Protein AF-A0A2C9LVY3-F1 (afdb_monomer)

Solvent-accessible surface area (backbone atoms only — not comparable to full-atom values): 5729 Å² total; per-residue (Å²): 144,60,69,68,60,56,51,49,53,56,52,51,54,56,47,62,78,61,62,48,70,68,58,54,52,55,49,48,52,53,30,49,51,51,42,50,51,57,56,52,66,71,38,83,79,71,75,53,59,43,50,45,69,60,50,57,52,48,54,52,54,39,33,62,75,44,69,60,79,68,55,67,70,56,53,53,50,23,45,60,72,24,40,58,96,64,30,22,32,50,67,55,26,52,52,46,55,64,68,76,106

Radius of gyration: 18.73 Å; Cα contacts (8 Å, |Δi|>4): 73; chains: 1; bounding box: 39×27×58 Å

Nearest PDB structures (foldseek):
  3upz-assembly1_A  TM=7.719E-01  e=1.456E-02  Toxoplasma gondii
  4yjn-assembly1_A  TM=7.416E-01  e=3.390E-02  Toxoplasma gondii
  3hzt-assembly1_A  TM=7.286E-01  e=3.390E-02  Toxoplasma gondii ME49
  3i7b-assembly1_A  TM=7.670E-01  e=8.989E-02  Toxoplasma gondii
  3t3u-assembly1_A  TM=7.518E-01  e=1.328E-01  Toxoplasma gondii

Organism: Biomphalaria glabrata (NCBI:txid6526)

Mean predicted aligned error: 11.57 Å

Sequence (101 aa):
MDQVLTDFERSYERSKLKLSPRKKELSWFKNFQKFADAIYKHDEKFEGKLPYSNMSEWGKLYNDTFELDIPDNLIHLALKQATKKGQVDIHQFLTLLGKQN

Structure (mmCIF, N/CA/C/O backbone):
data_AF-A0A2C9LVY3-F1
#
_entry.id   AF-A0A2C9LVY3-F1
#
loop_
_atom_site.group_PDB
_atom_site.id
_atom_site.type_symbol
_atom_site.label_atom_id
_atom_site.label_alt_id
_atom_site.label_comp_id
_atom_site.label_asym_id
_atom_site.label_entity_id
_atom_site.label_seq_id
_atom_site.pdbx_PDB_ins_code
_atom_site.Cartn_x
_atom_site.Cartn_y
_atom_site.Cartn_z
_atom_site.occupancy
_atom_site.B_iso_or_equiv
_atom_site.auth_seq_id
_atom_site.auth_comp_id
_atom_site.auth_asym_id
_atom_site.auth_atom_id
_atom_site.pdbx_PDB_model_num
ATOM 1 N N . MET A 1 1 ? 24.387 8.984 -43.795 1.00 51.00 1 MET A N 1
ATOM 2 C CA . MET A 1 1 ? 23.604 9.239 -42.567 1.00 51.00 1 MET A CA 1
ATOM 3 C C . MET A 1 1 ? 22.906 7.948 -42.120 1.00 51.00 1 MET A C 1
ATOM 5 O O . MET A 1 1 ? 21.702 7.946 -41.959 1.00 51.00 1 MET A O 1
ATOM 9 N N . ASP A 1 2 ? 23.660 6.859 -41.913 1.00 52.47 2 ASP A N 1
ATOM 10 C CA . ASP A 1 2 ? 23.095 5.525 -41.578 1.00 52.47 2 ASP A CA 1
ATOM 11 C C . ASP A 1 2 ? 23.874 4.809 -40.450 1.00 52.47 2 ASP A C 1
ATOM 13 O O . ASP A 1 2 ? 23.343 4.003 -39.689 1.00 52.47 2 ASP A O 1
ATOM 17 N N . GLN A 1 3 ? 25.148 5.169 -40.256 1.00 51.16 3 GLN A N 1
ATOM 18 C CA . GLN A 1 3 ? 25.996 4.584 -39.210 1.00 51.16 3 GLN A CA 1
ATOM 19 C C . GLN A 1 3 ? 25.652 5.063 -37.792 1.00 51.16 3 GLN A C 1
ATOM 21 O O . GLN A 1 3 ? 25.906 4.342 -36.835 1.00 51.16 3 GLN A O 1
ATOM 26 N N . VAL A 1 4 ? 25.044 6.245 -37.644 1.00 49.47 4 VAL A N 1
ATOM 27 C CA . VAL A 1 4 ? 24.702 6.804 -36.322 1.00 49.47 4 VAL A CA 1
ATOM 28 C C . VAL A 1 4 ? 23.479 6.104 -35.720 1.00 49.47 4 VAL A C 1
ATOM 30 O O . VAL A 1 4 ? 23.449 5.873 -34.518 1.00 49.47 4 VAL A O 1
ATOM 33 N N . LEU A 1 5 ? 22.508 5.704 -36.551 1.00 45.62 5 LEU A N 1
ATOM 34 C CA . LEU A 1 5 ? 21.322 4.952 -36.118 1.00 45.62 5 LEU A CA 1
ATOM 35 C C . LEU A 1 5 ? 21.687 3.523 -35.697 1.00 45.62 5 LEU A C 1
ATOM 37 O O . LEU A 1 5 ? 21.260 3.062 -34.641 1.00 45.62 5 LEU A O 1
ATOM 41 N N . THR A 1 6 ? 22.574 2.876 -36.459 1.00 56.19 6 THR A N 1
ATOM 42 C CA . THR A 1 6 ? 23.028 1.506 -36.172 1.00 56.19 6 THR A CA 1
ATOM 43 C C . THR A 1 6 ? 23.830 1.422 -34.864 1.00 56.19 6 THR A C 1
ATOM 45 O O . THR A 1 6 ? 23.699 0.454 -34.113 1.00 56.19 6 THR A O 1
ATOM 48 N N . ASP A 1 7 ? 24.648 2.434 -34.550 1.00 52.25 7 ASP A N 1
ATOM 49 C CA . ASP A 1 7 ? 25.402 2.476 -33.288 1.00 52.25 7 ASP A CA 1
ATOM 50 C C . ASP A 1 7 ? 24.490 2.793 -32.086 1.00 52.25 7 ASP A C 1
ATOM 52 O O . ASP A 1 7 ? 24.675 2.247 -30.994 1.00 52.25 7 ASP A O 1
ATOM 56 N N . PHE A 1 8 ? 23.429 3.583 -32.303 1.00 48.78 8 PHE A N 1
ATOM 57 C CA . PHE A 1 8 ? 22.413 3.871 -31.288 1.00 48.78 8 PHE A CA 1
ATOM 58 C C . PHE A 1 8 ? 21.570 2.636 -30.938 1.00 48.78 8 PHE A C 1
ATOM 60 O O . PHE A 1 8 ? 21.399 2.340 -29.755 1.00 48.78 8 PHE A O 1
ATOM 67 N N . GLU A 1 9 ? 21.107 1.868 -31.931 1.00 52.84 9 GLU A N 1
ATOM 68 C CA . GLU A 1 9 ? 20.388 0.602 -31.703 1.00 52.84 9 GLU A CA 1
ATOM 69 C C . GLU A 1 9 ? 21.272 -0.433 -31.005 1.00 52.84 9 GLU A C 1
ATOM 71 O O . GLU A 1 9 ? 20.863 -1.044 -30.016 1.00 52.84 9 GLU A O 1
ATOM 76 N N . ARG A 1 10 ? 22.538 -0.551 -31.418 1.00 56.56 10 ARG A N 1
ATOM 77 C CA . ARG A 1 10 ? 23.492 -1.483 -30.805 1.00 56.56 10 ARG A CA 1
ATOM 78 C C . ARG A 1 10 ? 23.848 -1.090 -29.361 1.00 56.56 10 ARG A C 1
ATOM 80 O O . ARG A 1 10 ? 24.082 -1.965 -28.522 1.00 56.56 10 ARG A O 1
ATOM 87 N N . SER A 1 11 ? 23.852 0.206 -29.039 1.00 56.28 11 SER A N 1
ATOM 88 C CA . SER A 1 11 ? 24.020 0.725 -27.672 1.00 56.28 11 SER A CA 1
ATOM 89 C C . SER A 1 11 ? 22.753 0.543 -26.816 1.00 56.28 11 SER A C 1
ATOM 91 O O . SER A 1 11 ? 22.837 0.231 -25.620 1.00 56.28 11 SER A O 1
ATOM 93 N N . TYR A 1 12 ? 21.570 0.633 -27.434 1.00 49.84 12 TYR A N 1
ATOM 94 C CA . TYR A 1 12 ? 20.274 0.380 -26.802 1.00 49.84 12 TYR A CA 1
ATOM 95 C C . TYR A 1 12 ? 20.066 -1.113 -26.481 1.00 49.84 12 TYR A C 1
ATOM 97 O O . TYR A 1 12 ? 19.690 -1.457 -25.356 1.00 49.84 12 TYR A O 1
ATOM 105 N N . GLU A 1 13 ? 20.422 -2.022 -27.394 1.00 53.69 13 GLU A N 1
ATOM 106 C CA . GLU A 1 13 ? 20.378 -3.475 -27.171 1.00 53.69 13 GLU A CA 1
ATOM 107 C C . GLU A 1 13 ? 21.395 -3.942 -26.118 1.00 53.69 13 GLU A C 1
ATOM 109 O O . GLU A 1 13 ? 21.056 -4.716 -25.217 1.00 53.69 13 GLU A O 1
ATOM 114 N N . ARG A 1 14 ? 22.624 -3.401 -26.134 1.00 52.31 14 ARG A N 1
ATOM 115 C CA . ARG A 1 14 ? 23.627 -3.674 -25.085 1.00 52.31 14 ARG A CA 1
ATOM 116 C C . ARG A 1 14 ? 23.222 -3.130 -23.714 1.00 52.31 14 ARG A C 1
ATOM 118 O O . ARG A 1 14 ? 23.630 -3.691 -22.695 1.00 52.31 14 ARG A O 1
ATOM 125 N N . SER A 1 15 ? 22.415 -2.069 -23.670 1.00 49.66 15 SER A N 1
ATOM 126 C CA . SER A 1 15 ? 21.881 -1.512 -22.423 1.00 49.66 15 SER A CA 1
ATOM 127 C C . SER A 1 15 ? 20.690 -2.305 -21.884 1.00 49.66 15 SER A C 1
ATOM 129 O O . SER A 1 15 ? 20.584 -2.445 -20.666 1.00 49.66 15 SER A O 1
ATOM 131 N N . LYS A 1 16 ? 19.846 -2.885 -22.752 1.00 51.69 16 LYS A N 1
ATOM 132 C CA . LYS A 1 16 ? 18.777 -3.817 -22.348 1.00 51.69 16 LYS A CA 1
ATOM 133 C C . LYS A 1 16 ? 19.335 -5.103 -21.732 1.00 51.69 16 LYS A C 1
ATOM 135 O O . LYS A 1 16 ? 18.816 -5.556 -20.716 1.00 51.69 16 LYS A O 1
ATOM 140 N N . LEU A 1 17 ? 20.435 -5.631 -22.273 1.00 51.12 17 LEU A N 1
ATOM 141 C CA . LEU A 1 17 ? 21.108 -6.833 -21.751 1.00 51.12 17 LEU A CA 1
ATOM 142 C C . LEU A 1 17 ? 21.896 -6.590 -20.444 1.00 51.12 17 LEU A C 1
ATOM 144 O O . LEU A 1 17 ? 22.276 -7.543 -19.771 1.00 51.12 17 LEU A O 1
ATOM 148 N N . LYS A 1 18 ? 22.106 -5.323 -20.049 1.00 46.75 18 LYS A N 1
ATOM 149 C CA . LYS A 1 18 ? 22.718 -4.903 -18.770 1.00 46.75 18 LYS A CA 1
ATOM 150 C C . LYS A 1 18 ? 21.715 -4.291 -17.782 1.00 46.75 18 LYS A C 1
ATOM 152 O O . LYS A 1 18 ? 22.113 -3.584 -16.851 1.00 46.75 18 LYS A O 1
ATOM 157 N N . LEU A 1 19 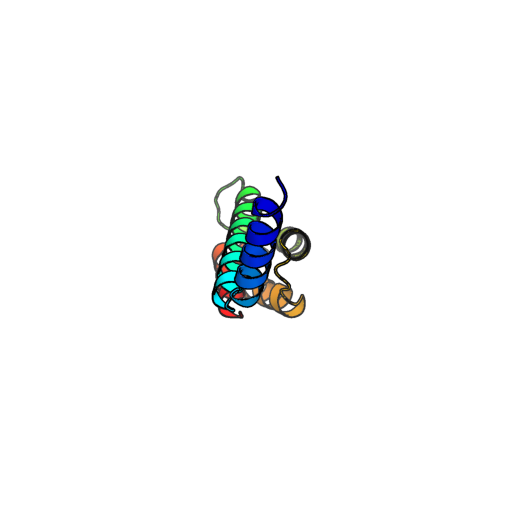? 20.412 -4.518 -17.952 1.00 49.03 19 LEU A N 1
ATOM 158 C CA . LEU A 1 19 ? 19.424 -4.184 -16.925 1.00 49.03 19 LEU A CA 1
ATOM 159 C C . LEU A 1 19 ? 19.523 -5.220 -15.799 1.00 49.03 19 LEU A C 1
ATOM 161 O O . LEU A 1 19 ? 18.719 -6.141 -15.701 1.00 49.03 19 LEU A O 1
ATOM 165 N N . SER A 1 20 ? 20.555 -5.072 -14.964 1.00 51.69 20 SER A N 1
ATOM 166 C CA . SER A 1 20 ? 20.717 -5.830 -13.726 1.00 51.69 20 SER A CA 1
ATOM 167 C C . SER A 1 20 ? 19.418 -5.813 -12.906 1.00 51.69 20 SER A C 1
ATOM 169 O O . SER A 1 20 ? 18.727 -4.788 -12.915 1.00 51.69 20 SER A O 1
ATOM 171 N N . PRO A 1 21 ? 19.124 -6.867 -12.120 1.00 53.06 21 PRO A N 1
ATOM 172 C CA . PRO A 1 21 ? 17.983 -6.909 -11.192 1.00 53.06 21 PRO A CA 1
ATOM 173 C C . PRO A 1 21 ? 17.834 -5.626 -10.347 1.00 53.06 21 PRO A C 1
ATOM 175 O O . PRO A 1 21 ? 16.726 -5.128 -10.174 1.00 53.06 21 PRO A O 1
ATOM 178 N N . ARG A 1 22 ? 18.953 -4.969 -10.011 1.00 48.59 22 ARG A N 1
ATOM 179 C CA . ARG A 1 22 ? 18.998 -3.662 -9.332 1.00 48.59 22 ARG A CA 1
ATOM 180 C C . ARG A 1 22 ? 18.226 -2.519 -10.015 1.00 48.59 22 ARG A C 1
ATOM 182 O O . ARG A 1 22 ? 17.722 -1.641 -9.324 1.00 48.59 22 ARG A O 1
ATOM 189 N N . LYS A 1 23 ? 18.130 -2.466 -11.352 1.00 50.47 23 LYS A N 1
ATOM 190 C CA . LYS A 1 23 ? 17.342 -1.425 -12.058 1.00 50.47 23 LYS A CA 1
ATOM 191 C C . LYS A 1 23 ? 15.838 -1.708 -12.026 1.00 50.47 23 LYS A C 1
ATOM 193 O O . LYS A 1 23 ? 15.053 -0.759 -12.013 1.00 50.47 23 LYS A O 1
ATOM 198 N N . LYS A 1 24 ? 15.447 -2.988 -11.989 1.00 54.34 24 LYS A N 1
ATOM 199 C CA . LYS A 1 24 ? 14.061 -3.394 -11.722 1.00 54.34 24 LYS A CA 1
ATOM 200 C C . LYS A 1 24 ? 13.672 -3.030 -10.289 1.00 54.34 24 LYS A C 1
ATOM 202 O O . LYS A 1 24 ? 12.657 -2.370 -10.119 1.00 54.34 24 LYS A O 1
ATOM 207 N N . GLU A 1 25 ? 14.524 -3.319 -9.304 1.00 53.97 25 GLU A N 1
ATOM 208 C CA . GLU A 1 25 ? 14.307 -2.920 -7.901 1.00 53.97 25 GLU A CA 1
ATOM 209 C C . GLU A 1 25 ? 14.180 -1.396 -7.734 1.00 53.97 25 GLU A C 1
ATOM 211 O O . GLU A 1 25 ? 13.258 -0.917 -7.082 1.00 53.97 25 GLU A O 1
ATOM 216 N N . LEU A 1 26 ? 15.042 -0.608 -8.390 1.00 60.81 26 LEU A N 1
ATOM 217 C CA . LEU A 1 26 ? 14.949 0.861 -8.389 1.00 60.81 26 LEU A CA 1
ATOM 218 C C . LEU A 1 26 ? 13.653 1.388 -9.026 1.00 60.81 26 LEU A C 1
ATOM 220 O O . LEU A 1 26 ? 13.157 2.440 -8.624 1.00 60.81 26 LEU A O 1
ATOM 224 N N . SER A 1 27 ? 13.122 0.692 -10.032 1.00 71.06 27 SER A N 1
ATOM 225 C CA . SER A 1 27 ? 11.863 1.070 -10.687 1.00 71.06 27 SER A CA 1
ATOM 226 C C . SER A 1 27 ? 10.662 0.680 -9.828 1.00 71.06 27 SER A C 1
ATOM 228 O O . SER A 1 27 ? 9.756 1.490 -9.656 1.00 71.06 27 SER A O 1
ATOM 230 N N . TRP A 1 28 ? 10.710 -0.497 -9.201 1.00 74.69 28 TRP A N 1
ATOM 231 C CA . TRP A 1 28 ? 9.697 -0.951 -8.255 1.00 74.69 28 TRP A CA 1
ATOM 232 C C . TRP A 1 28 ? 9.628 -0.044 -7.025 1.00 74.69 28 TRP A C 1
ATOM 234 O O . TRP A 1 28 ? 8.552 0.425 -6.684 1.00 74.69 28 TRP A O 1
ATOM 244 N N . PHE A 1 29 ? 10.765 0.316 -6.417 1.00 75.62 29 PHE A N 1
ATOM 245 C CA . PHE A 1 29 ? 10.779 1.232 -5.273 1.00 75.62 29 PHE A CA 1
ATOM 246 C C . PHE A 1 29 ? 10.247 2.623 -5.641 1.00 75.62 29 PHE A C 1
ATOM 248 O O . PHE A 1 29 ? 9.505 3.224 -4.870 1.00 75.62 29 PHE A O 1
ATOM 255 N N . LYS A 1 30 ? 10.560 3.136 -6.841 1.00 80.69 30 LYS A N 1
ATOM 256 C CA . LYS A 1 30 ? 9.969 4.391 -7.338 1.00 80.69 30 LYS A CA 1
ATOM 257 C C . LYS A 1 30 ? 8.456 4.287 -7.516 1.00 80.69 30 LYS A C 1
ATOM 259 O O . LYS A 1 30 ? 7.746 5.234 -7.186 1.00 80.69 30 LYS A O 1
ATOM 264 N N . ASN A 1 31 ? 7.965 3.164 -8.026 1.00 82.88 31 ASN A N 1
ATOM 265 C CA . ASN A 1 31 ? 6.535 2.900 -8.145 1.00 82.88 31 ASN A CA 1
ATOM 266 C C . ASN A 1 31 ? 5.885 2.765 -6.760 1.00 82.88 31 ASN A C 1
ATOM 268 O O . ASN A 1 31 ? 4.813 3.316 -6.530 1.00 82.88 31 ASN A O 1
ATOM 272 N N . PHE A 1 32 ? 6.577 2.145 -5.805 1.00 81.88 32 PHE A N 1
ATOM 273 C CA . PHE A 1 32 ? 6.113 1.967 -4.433 1.00 81.88 32 PHE A CA 1
ATOM 274 C C . PHE A 1 32 ? 6.063 3.304 -3.689 1.00 81.88 32 PHE A C 1
ATOM 276 O O . PHE A 1 32 ? 5.125 3.591 -2.952 1.00 81.88 32 PHE A O 1
ATOM 283 N N . GLN A 1 33 ? 7.032 4.179 -3.944 1.00 81.25 33 GLN A N 1
ATOM 284 C CA . GLN A 1 33 ? 7.033 5.538 -3.424 1.00 81.25 33 GLN A CA 1
ATOM 285 C C . GLN A 1 33 ? 5.873 6.362 -4.004 1.00 81.25 33 GLN A C 1
ATOM 287 O O . GLN A 1 33 ? 5.237 7.108 -3.265 1.00 81.25 33 GLN A O 1
ATOM 292 N N . LYS A 1 34 ? 5.550 6.205 -5.296 1.00 82.50 34 LYS A N 1
ATOM 293 C CA . LYS A 1 34 ? 4.360 6.833 -5.900 1.00 82.50 34 LYS A CA 1
ATOM 294 C C . LYS A 1 34 ? 3.057 6.282 -5.319 1.00 82.50 34 LYS A C 1
ATOM 296 O O . LYS A 1 34 ? 2.136 7.056 -5.087 1.00 82.50 34 LYS A O 1
ATOM 301 N N . PHE A 1 35 ? 2.997 4.979 -5.055 1.00 85.06 35 PHE A N 1
ATOM 302 C CA . PHE A 1 35 ? 1.889 4.330 -4.356 1.00 85.06 35 PHE A CA 1
ATOM 303 C C . PHE A 1 35 ? 1.697 4.911 -2.952 1.00 85.06 35 PHE A C 1
ATOM 305 O O . PHE A 1 35 ? 0.593 5.322 -2.603 1.00 85.06 35 PHE A O 1
ATOM 312 N N . ALA A 1 36 ? 2.778 5.025 -2.176 1.00 84.00 36 ALA A N 1
ATOM 313 C CA . ALA A 1 36 ? 2.755 5.640 -0.855 1.00 84.00 36 ALA A CA 1
ATOM 314 C C . ALA A 1 36 ? 2.257 7.091 -0.920 1.00 84.00 36 ALA A C 1
ATOM 316 O O . ALA A 1 36 ? 1.336 7.453 -0.195 1.00 84.00 36 ALA A O 1
ATOM 317 N N . ASP A 1 37 ? 2.822 7.899 -1.821 1.00 82.75 37 ASP A N 1
ATOM 318 C CA . ASP A 1 37 ? 2.441 9.302 -2.021 1.00 82.75 37 ASP A CA 1
ATOM 319 C C . ASP A 1 37 ? 0.962 9.450 -2.416 1.00 82.75 37 ASP A C 1
ATOM 321 O O . ASP A 1 37 ? 0.261 10.310 -1.889 1.00 82.75 37 ASP A O 1
ATOM 325 N N . ALA A 1 38 ? 0.456 8.574 -3.289 1.00 84.19 38 ALA A N 1
ATOM 326 C CA . ALA A 1 38 ? -0.948 8.564 -3.691 1.00 84.19 38 ALA A CA 1
ATOM 327 C C . ALA A 1 38 ? -1.887 8.244 -2.519 1.00 84.19 38 ALA A C 1
ATOM 329 O O . ALA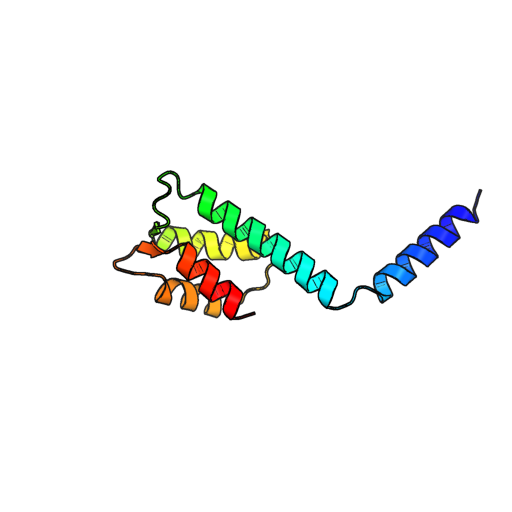 A 1 38 ? -2.925 8.884 -2.380 1.00 84.19 38 ALA A O 1
ATOM 330 N N . ILE A 1 39 ? -1.510 7.305 -1.648 1.00 84.06 39 ILE A N 1
ATOM 331 C CA . ILE A 1 39 ? -2.285 6.997 -0.442 1.00 84.06 39 ILE A CA 1
ATOM 332 C C . ILE A 1 39 ? -2.234 8.157 0.559 1.00 84.06 39 ILE A C 1
ATOM 334 O O . ILE A 1 39 ? -3.271 8.532 1.100 1.00 84.06 39 ILE A O 1
ATOM 338 N N . TYR A 1 40 ? -1.065 8.766 0.773 1.00 81.50 40 TYR A N 1
ATOM 339 C CA . TYR A 1 40 ? -0.940 9.937 1.647 1.00 81.50 40 TYR A CA 1
ATOM 340 C C . TYR A 1 40 ? -1.715 11.152 1.124 1.00 81.50 40 TYR A C 1
ATOM 342 O O . TYR A 1 40 ? -2.217 11.932 1.924 1.00 81.50 40 TYR A O 1
ATOM 350 N N . LYS A 1 41 ? -1.887 11.304 -0.195 1.00 81.94 41 LYS A N 1
ATOM 351 C CA . LYS A 1 41 ? -2.730 12.368 -0.770 1.00 81.94 41 LYS A CA 1
ATOM 352 C C . LYS A 1 41 ? -4.203 12.259 -0.397 1.00 81.94 41 LYS A C 1
ATOM 354 O O . LYS A 1 41 ? -4.887 13.276 -0.395 1.00 81.94 41 LYS A O 1
ATOM 359 N N . HIS A 1 42 ? -4.687 11.060 -0.089 1.00 79.12 42 HIS A N 1
ATOM 360 C CA . HIS A 1 42 ? -6.053 10.872 0.403 1.00 79.12 42 HIS A CA 1
ATOM 361 C C . HIS A 1 42 ? -6.207 11.149 1.896 1.00 79.12 42 HIS A C 1
ATOM 363 O O . HIS A 1 42 ? -7.326 11.272 2.390 1.00 79.12 42 HIS A O 1
ATOM 369 N N . ASP A 1 43 ? -5.101 11.241 2.628 1.00 77.00 43 ASP A N 1
ATOM 370 C CA . ASP A 1 43 ? -5.096 11.621 4.034 1.00 77.00 43 ASP A CA 1
ATOM 371 C C . ASP A 1 43 ? -5.139 13.151 4.164 1.00 77.00 43 ASP A C 1
ATOM 373 O O . ASP A 1 43 ? -4.177 13.791 4.578 1.00 77.00 43 ASP A O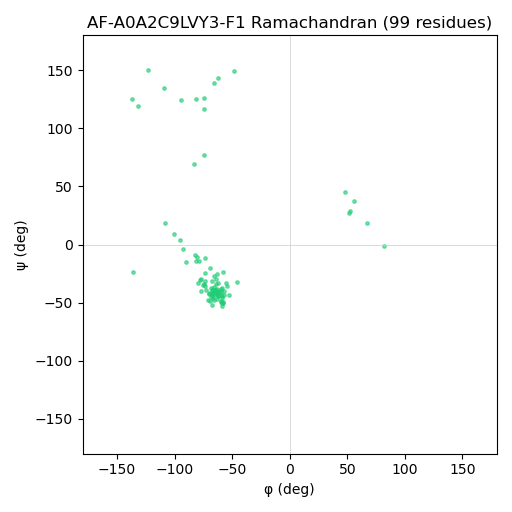 1
ATOM 377 N N . GLU A 1 44 ? -6.279 13.757 3.811 1.00 69.69 44 GLU A N 1
ATOM 378 C CA . GLU A 1 44 ? -6.478 15.220 3.856 1.00 69.69 44 GLU A CA 1
ATOM 379 C C . GLU A 1 44 ? -6.249 15.820 5.253 1.00 69.69 44 GLU A C 1
ATOM 381 O O . GLU A 1 44 ? -5.951 17.006 5.395 1.00 69.69 44 GLU A O 1
ATOM 386 N N . LYS A 1 45 ? -6.397 15.001 6.298 1.00 73.69 45 LYS A N 1
ATOM 387 C CA . LYS A 1 45 ? -6.229 15.410 7.695 1.00 73.69 45 LYS A CA 1
ATOM 388 C C . LYS A 1 45 ? -4.814 15.195 8.231 1.00 73.69 45 LYS A C 1
ATOM 390 O O . LYS A 1 45 ? -4.558 15.587 9.367 1.00 73.69 45 LYS A O 1
ATOM 395 N N . PHE A 1 46 ? -3.915 14.597 7.444 1.00 70.69 46 PHE A N 1
ATOM 396 C CA . PHE A 1 46 ? -2.556 14.235 7.864 1.00 70.69 46 PHE A CA 1
ATOM 397 C C . PHE A 1 46 ? -2.527 13.412 9.169 1.00 70.69 46 PHE A C 1
ATOM 399 O O . PHE A 1 46 ? -1.576 13.490 9.949 1.00 70.69 46 PHE A O 1
ATOM 406 N N . GLU A 1 47 ? -3.585 12.640 9.440 1.00 75.94 47 GLU A N 1
ATOM 407 C CA . GLU A 1 47 ? -3.693 11.822 10.653 1.00 75.94 47 GLU A CA 1
ATOM 408 C C . GLU A 1 47 ? -2.921 10.502 10.519 1.00 75.94 47 GLU A C 1
ATOM 410 O O . GLU A 1 47 ? -2.749 9.778 11.505 1.00 75.94 47 GLU A O 1
ATOM 415 N N . GLY A 1 48 ? -2.466 10.168 9.307 1.00 76.56 48 GLY A N 1
ATOM 416 C CA . GLY A 1 48 ? -1.793 8.915 8.990 1.00 76.56 48 GLY A CA 1
ATOM 417 C C . GLY A 1 48 ? -2.720 7.706 9.097 1.00 76.56 48 GLY A C 1
ATOM 418 O O . GLY A 1 48 ? -2.235 6.579 9.225 1.00 76.56 48 GLY A O 1
ATOM 419 N N . LYS A 1 49 ? -4.044 7.920 9.082 1.00 85.19 49 LYS A N 1
ATOM 420 C CA . LYS A 1 49 ? -5.059 6.887 9.314 1.00 85.19 49 LYS A CA 1
ATOM 421 C C . LYS A 1 49 ? -6.209 7.018 8.337 1.00 85.19 49 LYS A C 1
ATOM 423 O O . LYS A 1 49 ? -6.885 8.039 8.290 1.00 85.19 49 LYS A O 1
ATOM 428 N N . LEU A 1 50 ? -6.498 5.931 7.636 1.00 85.69 50 LEU A N 1
ATOM 429 C CA . LEU A 1 50 ? -7.581 5.869 6.661 1.00 85.69 50 LEU A CA 1
ATOM 430 C C . LEU A 1 50 ? -8.557 4.743 6.998 1.00 85.69 50 LEU A C 1
ATOM 432 O O . LEU A 1 50 ? -8.161 3.740 7.585 1.00 85.69 50 LEU A O 1
ATOM 436 N N . PRO A 1 51 ? -9.846 4.866 6.657 1.00 88.50 51 PRO A N 1
ATOM 437 C CA . PRO A 1 51 ? -10.796 3.781 6.867 1.00 88.50 51 PRO A CA 1
ATOM 438 C C . PRO A 1 51 ? -10.406 2.543 6.049 1.00 88.50 51 PRO A C 1
ATOM 440 O O . PRO A 1 51 ? -9.941 2.650 4.912 1.00 88.50 51 PRO A O 1
ATOM 443 N N . TYR A 1 52 ? -10.625 1.359 6.631 1.00 87.06 52 TYR A N 1
ATOM 444 C CA . TYR A 1 52 ? -10.256 0.076 6.021 1.00 87.06 52 TYR A CA 1
ATOM 445 C C . TYR A 1 52 ? -10.798 -0.107 4.602 1.00 87.06 52 TYR A C 1
ATOM 447 O O . TYR A 1 52 ? -10.059 -0.546 3.725 1.00 87.06 52 TYR A O 1
ATOM 455 N N . SER A 1 53 ? -12.064 0.252 4.372 1.00 85.19 53 SER A N 1
ATOM 456 C CA . SER A 1 53 ? -12.712 0.105 3.066 1.00 85.19 53 SER A CA 1
ATOM 457 C C . SER A 1 53 ? -11.961 0.872 1.977 1.00 85.19 53 SER A C 1
ATOM 459 O O . SER A 1 53 ? -11.557 0.276 0.983 1.00 85.19 53 SER A O 1
ATOM 461 N N . ASN A 1 54 ? -11.664 2.152 2.222 1.00 85.56 54 ASN A N 1
ATOM 462 C CA . ASN A 1 54 ? -10.941 2.993 1.270 1.00 85.56 54 ASN A CA 1
ATOM 463 C C . ASN A 1 54 ? -9.537 2.447 1.010 1.00 85.56 54 ASN A C 1
ATOM 465 O O . ASN A 1 54 ? -9.112 2.339 -0.132 1.00 85.56 54 ASN A O 1
ATOM 469 N N . MET A 1 55 ? -8.829 2.049 2.068 1.00 84.69 55 MET A N 1
ATOM 470 C CA . MET A 1 55 ? -7.484 1.493 1.949 1.00 84.69 55 MET A CA 1
ATOM 471 C C . MET A 1 55 ? -7.444 0.163 1.185 1.00 84.69 55 MET A C 1
ATOM 473 O O . MET A 1 55 ? -6.499 -0.092 0.442 1.00 84.69 55 MET A O 1
ATOM 477 N N . SER A 1 56 ? -8.477 -0.671 1.318 1.00 85.75 56 SER A N 1
ATOM 478 C CA . SER A 1 56 ? -8.603 -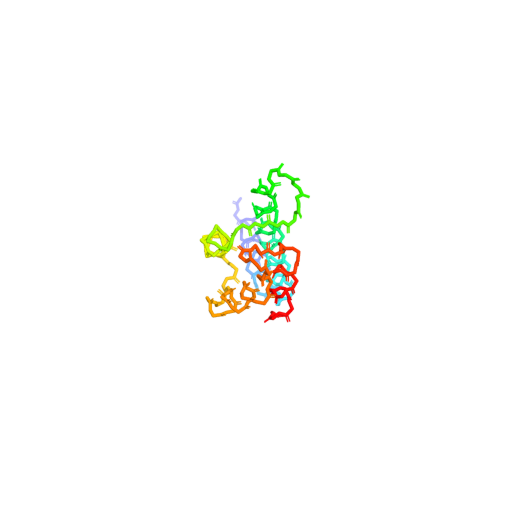1.913 0.553 1.00 85.75 56 SER A CA 1
ATOM 479 C C . SER A 1 56 ? -8.829 -1.663 -0.934 1.00 85.75 56 SER A C 1
ATOM 481 O O . SER A 1 56 ? -8.239 -2.359 -1.761 1.00 85.75 56 SER A O 1
ATOM 483 N N . GLU A 1 57 ? -9.663 -0.685 -1.282 1.00 86.88 57 GLU A N 1
ATOM 484 C CA . GLU A 1 57 ? -9.914 -0.315 -2.676 1.00 86.88 57 GLU A CA 1
ATOM 485 C C . GLU A 1 57 ? -8.696 0.374 -3.296 1.00 86.88 57 GLU A C 1
ATOM 487 O O . GLU A 1 57 ? -8.235 -0.020 -4.366 1.00 86.88 57 GLU A O 1
ATOM 492 N N . TRP A 1 58 ? -8.112 1.350 -2.598 1.00 85.56 58 TRP A N 1
ATOM 493 C CA . TRP A 1 58 ? -6.935 2.085 -3.062 1.00 85.56 58 TRP A CA 1
ATOM 494 C C . TRP A 1 58 ? -5.693 1.208 -3.143 1.00 85.56 58 TRP A C 1
ATOM 496 O O . TRP A 1 58 ? -4.942 1.316 -4.106 1.00 85.56 58 TRP A O 1
ATOM 506 N N . GLY A 1 59 ? -5.494 0.299 -2.186 1.00 84.62 59 GLY A N 1
ATOM 507 C CA . GLY A 1 59 ? -4.390 -0.657 -2.215 1.00 84.62 59 GLY A CA 1
ATOM 508 C C . GLY A 1 59 ? -4.407 -1.510 -3.484 1.00 84.62 59 GLY A C 1
ATOM 509 O O . GLY A 1 59 ? -3.374 -1.657 -4.128 1.00 84.62 59 GLY A O 1
ATOM 510 N N . LYS A 1 60 ? -5.585 -1.998 -3.894 1.00 83.81 60 LYS A N 1
ATOM 511 C CA . LYS A 1 60 ? -5.771 -2.730 -5.157 1.00 83.81 60 LYS A CA 1
ATOM 512 C C . LYS A 1 60 ? -5.569 -1.845 -6.378 1.00 83.81 60 LYS A C 1
ATOM 514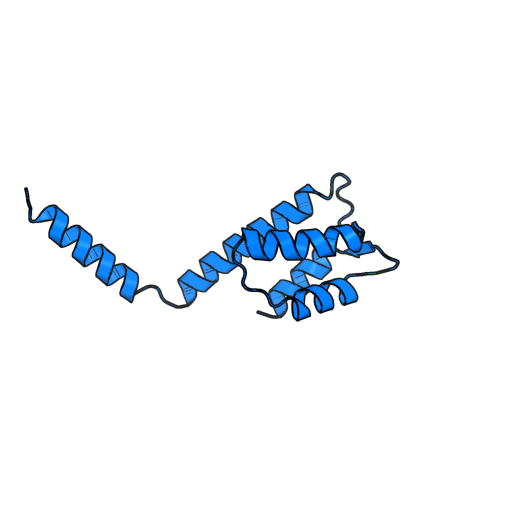 O O . LYS A 1 60 ? -4.779 -2.180 -7.256 1.00 83.81 60 LYS A O 1
ATOM 519 N N . LEU A 1 61 ? -6.261 -0.708 -6.410 1.00 85.12 61 LEU A N 1
ATOM 520 C CA . LEU A 1 61 ? -6.246 0.217 -7.538 1.00 85.12 61 LEU A CA 1
ATOM 521 C C . LEU A 1 61 ? -4.827 0.713 -7.839 1.00 85.12 61 LEU A C 1
ATOM 523 O O . LEU A 1 61 ? -4.391 0.720 -8.988 1.00 85.12 61 LEU A O 1
ATOM 527 N N . TYR A 1 62 ? -4.087 1.113 -6.806 1.00 85.00 62 TYR A N 1
ATOM 528 C CA . TYR A 1 62 ? -2.733 1.626 -6.960 1.00 85.00 62 TYR A CA 1
ATOM 529 C C . TYR A 1 62 ? -1.700 0.532 -7.207 1.00 85.00 62 TYR A C 1
ATOM 531 O O . TYR A 1 62 ? -0.725 0.793 -7.906 1.00 85.00 62 TYR A O 1
ATOM 539 N N . ASN A 1 63 ? -1.902 -0.683 -6.696 1.00 84.06 63 ASN A N 1
ATOM 540 C CA . ASN A 1 63 ? -1.053 -1.818 -7.053 1.00 84.06 63 ASN A CA 1
ATOM 541 C C . ASN A 1 63 ? -1.090 -2.094 -8.564 1.00 84.06 63 ASN A C 1
ATOM 543 O O . ASN A 1 63 ? -0.036 -2.274 -9.172 1.00 84.06 63 ASN A O 1
ATOM 547 N N . ASP A 1 64 ? -2.285 -2.043 -9.158 1.00 82.06 64 ASP A N 1
ATOM 548 C CA . ASP A 1 64 ? -2.492 -2.187 -10.603 1.00 82.06 64 ASP A CA 1
ATOM 549 C C . ASP A 1 64 ? -1.938 -0.973 -11.372 1.00 82.06 64 ASP A C 1
ATOM 551 O O . ASP A 1 64 ? -1.104 -1.116 -12.262 1.00 82.06 64 ASP A O 1
ATOM 555 N N . THR A 1 65 ? -2.283 0.246 -10.935 1.00 85.62 65 THR A N 1
ATOM 556 C CA . THR A 1 65 ? -1.848 1.505 -11.576 1.00 85.62 65 THR A CA 1
ATOM 557 C C . THR A 1 65 ? -0.326 1.664 -11.628 1.00 85.62 65 THR A C 1
ATOM 559 O O . THR A 1 65 ? 0.209 2.228 -12.582 1.00 85.62 65 THR A O 1
ATOM 562 N N . PHE A 1 66 ? 0.380 1.234 -10.580 1.00 81.50 66 PHE A N 1
ATOM 563 C CA . PHE A 1 66 ? 1.834 1.373 -10.473 1.00 81.50 66 PHE A CA 1
ATOM 564 C C . PHE A 1 66 ? 2.596 0.083 -10.804 1.00 81.50 66 PHE A C 1
ATOM 566 O O . PHE A 1 66 ? 3.812 0.047 -10.598 1.00 81.50 66 PHE A O 1
ATOM 573 N N . GLU A 1 67 ? 1.909 -0.943 -11.321 1.00 80.69 67 GLU A N 1
ATOM 574 C CA . GLU A 1 67 ? 2.488 -2.230 -11.734 1.00 80.69 67 GLU A CA 1
ATOM 575 C C . GLU A 1 67 ? 3.422 -2.813 -10.658 1.00 80.69 67 GLU A C 1
ATOM 577 O O . GLU A 1 67 ? 4.557 -3.21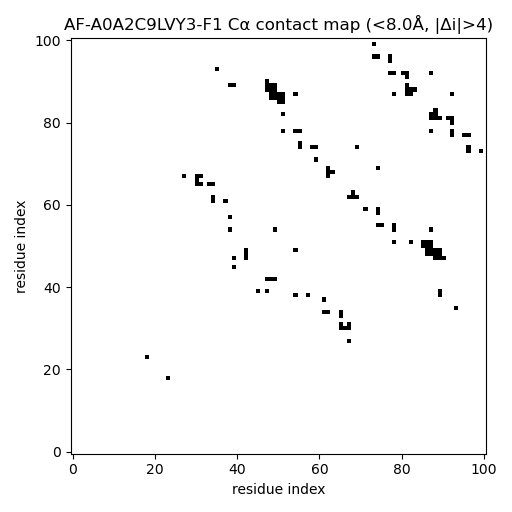6 -10.924 1.00 80.69 67 GLU A O 1
ATOM 582 N N . LEU A 1 68 ? 2.971 -2.779 -9.400 1.00 77.00 68 LEU A N 1
ATOM 583 C CA . LEU A 1 68 ? 3.772 -3.230 -8.259 1.00 77.00 68 LEU A CA 1
ATOM 584 C C . LEU A 1 68 ? 3.795 -4.754 -8.115 1.00 77.00 68 LEU A C 1
ATOM 586 O O . LEU A 1 68 ? 4.647 -5.265 -7.386 1.00 77.00 68 LEU A O 1
ATOM 590 N N . ASP A 1 69 ? 2.891 -5.445 -8.815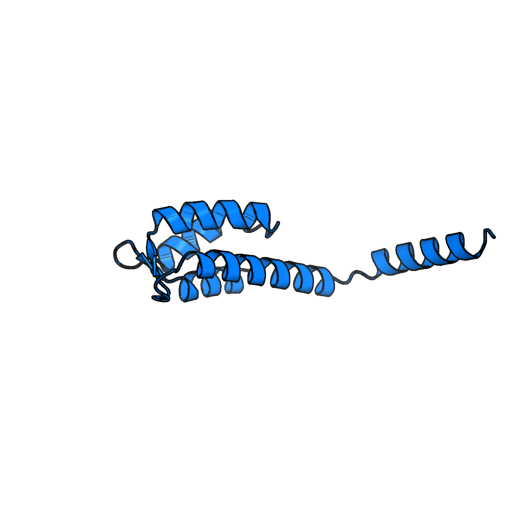 1.00 80.56 69 ASP A N 1
ATOM 591 C CA . ASP A 1 69 ? 2.727 -6.904 -8.829 1.00 80.56 69 ASP A CA 1
ATOM 592 C C . ASP A 1 69 ? 2.617 -7.507 -7.414 1.00 80.56 69 ASP A C 1
ATOM 594 O O . ASP A 1 69 ? 2.971 -8.659 -7.168 1.00 80.56 69 ASP A O 1
ATOM 598 N N . ILE A 1 70 ? 2.130 -6.724 -6.440 1.00 81.19 70 ILE A N 1
ATOM 599 C CA . ILE A 1 70 ? 1.964 -7.203 -5.070 1.00 81.19 70 ILE A CA 1
ATOM 600 C C . ILE A 1 70 ? 0.751 -8.135 -5.061 1.00 81.19 70 ILE A C 1
ATOM 602 O O . ILE A 1 70 ? -0.343 -7.728 -5.465 1.00 81.19 70 ILE A O 1
ATOM 606 N N . PRO A 1 71 ? 0.893 -9.376 -4.574 1.00 83.31 71 PRO A N 1
ATOM 607 C CA . PRO A 1 71 ? -0.221 -10.302 -4.515 1.00 83.31 71 PRO A CA 1
ATOM 608 C C . PRO A 1 71 ? -1.288 -9.808 -3.536 1.00 83.31 71 PRO A C 1
ATOM 610 O O . PRO A 1 71 ? -1.000 -9.376 -2.416 1.00 83.31 71 PRO A O 1
ATOM 613 N N . ASP A 1 72 ? -2.547 -9.961 -3.937 1.00 80.81 72 ASP A N 1
ATOM 614 C CA . ASP A 1 72 ? -3.719 -9.478 -3.200 1.00 80.81 72 ASP A CA 1
ATOM 615 C C . ASP A 1 72 ? -3.769 -9.971 -1.748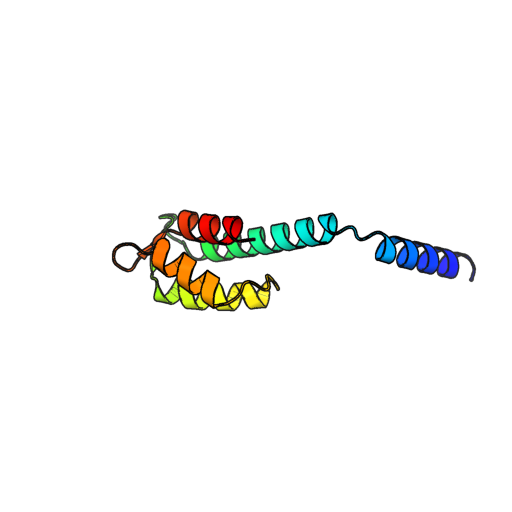 1.00 80.81 72 ASP A C 1
ATOM 617 O O . ASP A 1 72 ? -4.133 -9.248 -0.820 1.00 80.81 72 ASP A O 1
ATOM 621 N N . ASN A 1 73 ? -3.311 -11.207 -1.544 1.00 84.31 73 ASN A N 1
ATOM 622 C CA . ASN A 1 73 ? -3.217 -11.834 -0.234 1.00 84.31 73 ASN A CA 1
ATOM 623 C C . ASN A 1 73 ? -2.301 -11.052 0.715 1.00 84.31 73 ASN A C 1
ATOM 625 O O . ASN A 1 73 ? -2.627 -10.935 1.896 1.00 84.31 73 ASN A O 1
ATOM 629 N N . LEU A 1 74 ? -1.185 -10.504 0.217 1.00 84.44 74 LEU A N 1
ATOM 630 C CA . LEU A 1 74 ? -0.264 -9.689 1.012 1.00 84.44 74 LEU A CA 1
ATOM 631 C C . LEU A 1 74 ? -0.856 -8.320 1.323 1.00 84.44 74 LEU A C 1
ATOM 633 O O . LEU A 1 74 ? -0.737 -7.869 2.460 1.00 84.44 74 LEU A O 1
ATOM 637 N N . ILE A 1 75 ? -1.554 -7.706 0.365 1.00 84.62 75 ILE A N 1
ATOM 638 C CA . ILE A 1 75 ? -2.282 -6.450 0.585 1.00 84.62 75 ILE A CA 1
ATOM 639 C C . ILE A 1 75 ? -3.323 -6.652 1.689 1.00 84.62 75 ILE A C 1
ATOM 641 O O . ILE A 1 75 ? -3.323 -5.928 2.681 1.00 84.62 75 ILE A O 1
ATOM 645 N N . HIS A 1 76 ? -4.154 -7.692 1.592 1.00 85.88 76 HIS A N 1
ATOM 646 C CA . HIS A 1 76 ? -5.146 -8.025 2.616 1.00 85.88 76 HIS A CA 1
ATOM 647 C C . HIS A 1 76 ? -4.518 -8.330 3.988 1.00 85.88 76 HIS A C 1
ATOM 649 O O . HIS A 1 76 ? -5.065 -7.918 5.016 1.00 85.88 76 HIS A O 1
ATOM 655 N N . LEU A 1 77 ? -3.381 -9.032 4.031 1.00 87.69 77 LEU A N 1
ATOM 656 C CA . LEU A 1 77 ? -2.649 -9.313 5.272 1.00 87.69 77 LEU A CA 1
ATOM 657 C C . LEU A 1 77 ? -2.096 -8.036 5.907 1.00 87.69 77 LEU A C 1
ATOM 659 O O . LEU A 1 77 ? -2.288 -7.820 7.105 1.00 87.69 77 LEU A O 1
ATOM 663 N N . ALA A 1 78 ? -1.443 -7.192 5.107 1.00 86.94 78 ALA A N 1
ATOM 664 C CA . ALA A 1 78 ? -0.887 -5.919 5.540 1.00 86.94 78 ALA A CA 1
ATOM 665 C C . ALA A 1 78 ? -1.992 -4.984 6.042 1.00 86.94 78 ALA A C 1
ATOM 667 O O . ALA A 1 78 ? -1.854 -4.402 7.115 1.00 86.94 78 ALA A O 1
ATOM 668 N N . LEU A 1 79 ? -3.125 -4.915 5.334 1.00 87.12 79 LEU A N 1
ATOM 669 C CA . LEU A 1 79 ? -4.300 -4.162 5.766 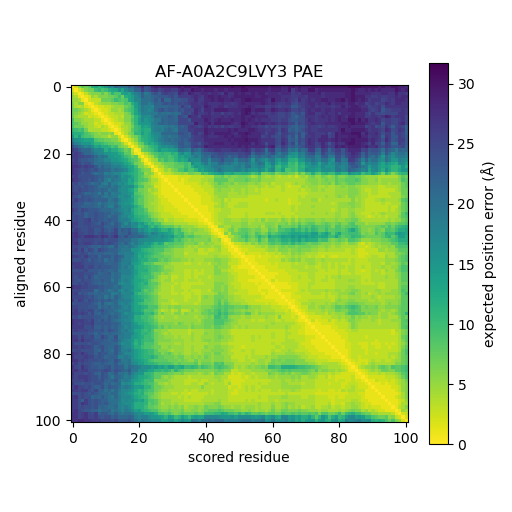1.00 87.12 79 LEU A CA 1
ATOM 670 C C . LEU A 1 79 ? -4.808 -4.670 7.109 1.00 87.12 79 LEU A C 1
ATOM 672 O O . LEU A 1 79 ? -4.930 -3.883 8.040 1.00 87.12 79 LEU A O 1
ATOM 676 N N . LYS A 1 80 ? -5.060 -5.977 7.258 1.00 87.69 80 LYS A N 1
ATOM 677 C CA . LYS A 1 80 ? -5.543 -6.549 8.527 1.00 87.69 80 LYS A CA 1
ATOM 678 C C . LYS A 1 80 ? -4.605 -6.257 9.697 1.00 87.69 80 LYS A C 1
ATOM 680 O O . LYS A 1 80 ? -5.087 -5.954 10.782 1.00 87.69 80 LYS A O 1
ATOM 685 N N . GLN A 1 81 ? -3.293 -6.328 9.483 1.00 87.00 81 GLN A N 1
ATOM 686 C CA . GLN A 1 81 ? -2.299 -6.048 10.523 1.00 87.00 81 GLN A CA 1
ATOM 687 C C . GLN A 1 81 ? -2.173 -4.556 10.856 1.00 87.00 81 GLN A C 1
ATOM 689 O O . GLN A 1 81 ? -1.962 -4.209 12.016 1.00 87.00 81 GLN A O 1
ATOM 694 N N . ALA A 1 82 ? -2.310 -3.680 9.861 1.00 86.31 82 ALA A N 1
ATOM 695 C CA . ALA A 1 82 ? -2.284 -2.231 10.044 1.00 86.31 82 ALA A CA 1
ATOM 696 C C . ALA A 1 82 ? -3.638 -1.655 10.501 1.00 86.31 82 ALA A C 1
ATOM 698 O O . ALA A 1 82 ? -3.720 -0.484 10.868 1.00 86.31 82 ALA A O 1
ATOM 699 N N . THR A 1 83 ? -4.708 -2.458 10.498 1.00 89.44 83 THR A N 1
ATOM 700 C CA . THR A 1 83 ? -6.039 -2.032 10.945 1.00 89.44 83 THR A CA 1
ATOM 701 C C . THR A 1 83 ? -6.160 -2.102 12.457 1.00 89.44 83 THR A C 1
ATOM 703 O O . THR A 1 83 ? -6.046 -3.165 13.065 1.00 89.44 83 THR A O 1
ATOM 706 N N . LYS A 1 84 ? -6.532 -0.983 13.071 1.00 86.31 84 LYS A N 1
ATOM 707 C CA . LYS A 1 84 ? -6.899 -0.892 14.480 1.00 86.31 84 LYS A CA 1
ATOM 708 C C . LYS A 1 84 ? -8.211 -0.123 14.611 1.00 86.31 84 LYS A C 1
ATOM 710 O O . LYS A 1 84 ? -8.306 1.035 14.224 1.00 86.31 84 LYS A O 1
ATOM 715 N N . LYS A 1 85 ? -9.241 -0.772 15.168 1.00 84.00 85 LYS A N 1
ATOM 716 C CA . LYS A 1 85 ? -10.594 -0.197 15.354 1.00 84.00 85 LYS A CA 1
ATOM 717 C C . LYS A 1 85 ? -11.246 0.321 14.052 1.00 84.00 85 LYS A C 1
ATOM 719 O O . LYS A 1 85 ? -11.917 1.344 14.065 1.00 84.00 85 LYS A O 1
ATOM 724 N N . GLY A 1 86 ? -11.041 -0.377 12.930 1.00 82.69 86 GLY A N 1
ATOM 725 C CA . GLY A 1 86 ? -11.621 -0.013 11.625 1.00 82.69 86 GLY A CA 1
ATOM 726 C C . GLY A 1 86 ? -10.860 1.072 10.850 1.00 82.69 86 GLY A C 1
ATOM 727 O O . GLY A 1 86 ? -11.233 1.387 9.721 1.00 82.69 86 GLY A O 1
ATOM 728 N N . GLN A 1 87 ? -9.776 1.602 11.423 1.00 87.56 87 GLN A N 1
ATOM 729 C CA . GLN A 1 87 ? -8.854 2.523 10.763 1.00 87.56 87 GLN A CA 1
ATOM 730 C C . GLN A 1 87 ? -7.524 1.819 10.494 1.00 87.56 87 GLN A C 1
ATOM 732 O O . GLN A 1 87 ? -7.000 1.129 11.362 1.00 87.56 87 GLN A O 1
ATOM 737 N N . VAL A 1 88 ? -6.993 1.986 9.294 1.00 87.81 88 VAL A N 1
ATOM 738 C CA . VAL A 1 88 ? -5.701 1.483 8.836 1.00 87.81 88 VAL A CA 1
ATOM 739 C C . VAL A 1 88 ? -4.665 2.573 9.035 1.00 87.81 88 VAL A C 1
ATOM 741 O O . VAL A 1 88 ? -4.822 3.676 8.515 1.00 87.81 88 VAL A O 1
ATOM 744 N N . ASP A 1 89 ? -3.599 2.250 9.757 1.00 87.19 89 ASP A N 1
ATOM 745 C CA . ASP A 1 89 ? -2.421 3.104 9.835 1.00 87.19 89 ASP A CA 1
ATOM 746 C C . ASP A 1 89 ? -1.631 3.012 8.521 1.00 87.19 89 ASP A C 1
ATOM 748 O O . ASP A 1 89 ? -1.156 1.941 8.132 1.00 87.19 89 ASP A O 1
ATOM 752 N N . ILE A 1 90 ? -1.530 4.136 7.810 1.00 83.50 90 ILE A N 1
ATOM 753 C CA . ILE A 1 90 ? -0.917 4.211 6.478 1.00 83.50 90 ILE A CA 1
ATOM 754 C C . ILE A 1 90 ? 0.558 3.825 6.554 1.00 83.50 90 ILE A C 1
ATOM 756 O O . ILE A 1 90 ? 1.056 3.058 5.730 1.00 83.50 90 ILE A O 1
ATOM 760 N N . HIS A 1 91 ? 1.255 4.341 7.566 1.00 82.94 91 HIS A N 1
ATOM 761 C CA . HIS A 1 91 ? 2.684 4.129 7.724 1.00 82.94 91 HIS A CA 1
ATOM 762 C C . HIS A 1 91 ? 2.989 2.660 8.031 1.00 82.94 91 HIS A C 1
ATOM 764 O O . HIS A 1 91 ? 3.879 2.057 7.422 1.00 82.94 91 HIS A O 1
ATOM 770 N N . GLN A 1 92 ? 2.209 2.055 8.930 1.00 83.88 92 GLN A N 1
ATOM 771 C CA . GLN A 1 92 ? 2.326 0.641 9.262 1.00 83.88 92 GLN A CA 1
ATOM 772 C C . GLN A 1 92 ? 1.985 -0.250 8.060 1.00 83.88 92 GLN A C 1
ATOM 774 O O . GLN A 1 92 ? 2.701 -1.215 7.797 1.00 83.88 92 GLN A O 1
ATOM 779 N N . PHE A 1 93 ? 0.940 0.086 7.301 1.00 86.19 93 PHE A N 1
ATOM 780 C CA . PHE A 1 93 ? 0.554 -0.636 6.090 1.00 86.19 93 PHE A CA 1
ATOM 781 C C . PHE A 1 93 ? 1.668 -0.637 5.034 1.00 86.19 93 PHE A C 1
ATOM 783 O O . PHE A 1 93 ? 2.065 -1.700 4.555 1.00 86.19 93 PHE A O 1
ATOM 790 N N . LEU A 1 94 ? 2.231 0.535 4.728 1.00 82.38 94 LEU A N 1
ATOM 791 C CA . LEU A 1 94 ? 3.339 0.672 3.779 1.00 82.38 94 LEU A CA 1
ATOM 792 C C . LEU A 1 94 ? 4.593 -0.066 4.255 1.00 82.38 94 LEU A C 1
ATOM 794 O O . LEU A 1 94 ? 5.250 -0.745 3.469 1.00 82.38 94 LEU A O 1
ATOM 798 N N . THR A 1 95 ? 4.901 0.005 5.549 1.00 82.94 95 THR A N 1
ATOM 799 C CA . THR A 1 95 ? 6.039 -0.722 6.128 1.00 82.94 95 THR A CA 1
ATOM 800 C C . THR A 1 95 ? 5.873 -2.235 5.977 1.00 82.94 95 THR A C 1
ATOM 802 O O . THR A 1 95 ? 6.834 -2.933 5.662 1.00 82.94 95 THR A O 1
ATOM 805 N N . LEU A 1 96 ? 4.659 -2.757 6.174 1.00 83.06 96 LEU A N 1
ATOM 806 C CA . LEU A 1 96 ? 4.369 -4.184 6.020 1.00 83.06 96 LEU A CA 1
ATOM 807 C C . LEU A 1 96 ? 4.475 -4.645 4.565 1.00 83.06 96 LEU A C 1
ATOM 809 O O . LEU A 1 96 ? 5.013 -5.723 4.319 1.00 83.06 96 LEU A O 1
ATOM 813 N N . LEU A 1 97 ? 4.016 -3.828 3.614 1.00 79.19 97 LEU A N 1
ATOM 814 C CA . LEU A 1 97 ? 4.159 -4.115 2.187 1.00 79.19 97 LEU A CA 1
ATOM 815 C C . LEU A 1 97 ? 5.620 -4.074 1.729 1.00 79.19 97 LEU A C 1
ATOM 817 O O . LEU A 1 97 ? 6.066 -4.976 1.029 1.00 79.19 97 LEU A O 1
ATOM 821 N N . GLY A 1 98 ? 6.384 -3.072 2.168 1.00 70.81 98 GLY A N 1
ATOM 822 C CA . GLY A 1 98 ? 7.796 -2.933 1.807 1.00 70.81 98 GLY A CA 1
ATOM 823 C C . GLY A 1 98 ? 8.712 -3.995 2.424 1.00 70.81 98 GLY A C 1
ATOM 824 O O . GLY A 1 98 ? 9.806 -4.210 1.919 1.00 70.81 98 GLY A O 1
ATOM 825 N N . LYS A 1 99 ? 8.288 -4.661 3.508 1.00 68.56 99 LYS A N 1
ATOM 826 C CA . LYS A 1 99 ? 9.068 -5.700 4.205 1.00 68.56 99 LYS A CA 1
ATOM 827 C C . LYS A 1 99 ? 8.817 -7.120 3.675 1.00 68.56 99 LYS A C 1
ATOM 829 O O . LYS A 1 99 ? 9.559 -8.031 4.028 1.00 68.56 99 LYS A O 1
ATOM 834 N N . GLN A 1 100 ? 7.754 -7.317 2.895 1.00 56.34 100 GLN A N 1
ATOM 835 C CA . GLN A 1 100 ? 7.374 -8.610 2.309 1.00 56.34 100 GLN A CA 1
ATOM 836 C C . GLN A 1 100 ? 7.894 -8.807 0.873 1.00 56.34 100 GLN A C 1
ATOM 838 O O . GLN A 1 100 ? 7.575 -9.828 0.267 1.00 56.34 100 GLN A O 1
ATOM 843 N N . ASN A 1 101 ? 8.675 -7.855 0.344 1.00 47.22 101 ASN A N 1
ATOM 844 C CA . ASN A 1 101 ? 9.311 -7.924 -0.974 1.00 47.22 101 ASN A CA 1
ATOM 845 C C . ASN A 1 101 ? 10.824 -8.150 -0.860 1.00 47.22 101 ASN A C 1
ATOM 847 O O . ASN A 1 101 ? 11.418 -7.614 0.106 1.00 47.22 101 ASN A O 1
#

pLDDT: mean 74.02, std 14.38, range [45.62, 89.44]

Secondary structure (DSSP, 8-state):
--HHHHHHHHHHHHHHTT--HHHHHHHHHHHHHHHHHHHHHT-TT--SEEEHHHHHHHHHHHHHHTT----HHHHHHHHHHHEETTEEEHHHHHHHHHH--

Foldseek 3Di:
DPVVVVVVVVVVVVVVVPCPVVVVVVLLVVLLVVLLVVVCVVPPVNPQKDFLVVQLVSVVVSCVVSVNPQDSVQLVVLSVVQDDPRIGRSVSSSVSSVVVD